Protein AF-A0A920M9Y5-F1 (afdb_monomer_lite)

Foldseek 3Di:
DPPDPDDPVVVVVVCLVVPPQKDWADDVCCVPPQWIWIAGNVRDIDTDHPVCVVVVD

Radius of gyration: 11.44 Å; chains: 1; bounding box: 27×20×24 Å

pLDDT: mean 75.71, std 7.57, range [57.41, 86.25]

Structure (mmCIF, N/CA/C/O backbone):
data_AF-A0A920M9Y5-F1
#
_entry.id   AF-A0A920M9Y5-F1
#
loop_
_atom_site.group_PDB
_atom_site.id
_atom_site.type_symbol
_atom_site.label_atom_id
_atom_site.label_alt_id
_atom_site.label_comp_id
_atom_site.label_asym_id
_atom_site.label_entity_id
_atom_site.label_seq_id
_atom_site.pdbx_PDB_ins_code
_atom_site.Cartn_x
_atom_site.Cartn_y
_atom_site.Cartn_z
_atom_site.occupancy
_atom_site.B_iso_or_equiv
_atom_site.auth_seq_id
_atom_site.auth_comp_id
_atom_site.auth_asym_id
_atom_site.auth_atom_id
_atom_site.pdbx_PDB_model_num
ATOM 1 N N . MET A 1 1 ? 6.058 -7.237 8.913 1.00 57.59 1 MET A N 1
ATOM 2 C CA . MET A 1 1 ? 5.456 -5.963 9.349 1.00 57.59 1 MET A CA 1
ATOM 3 C C . MET A 1 1 ? 6.605 -4.998 9.591 1.00 57.59 1 MET A C 1
ATOM 5 O O . MET A 1 1 ? 7.443 -5.293 10.432 1.00 57.59 1 MET A O 1
ATOM 9 N N . ASP A 1 2 ? 6.746 -3.967 8.757 1.00 58.88 2 ASP A N 1
ATOM 10 C CA . ASP A 1 2 ? 7.863 -3.013 8.836 1.00 58.88 2 ASP A CA 1
ATOM 11 C C . ASP A 1 2 ? 7.500 -1.857 9.782 1.00 58.88 2 ASP A C 1
ATOM 13 O O . ASP A 1 2 ? 6.851 -0.886 9.384 1.00 58.88 2 ASP A O 1
ATOM 17 N N . ASP A 1 3 ? 7.905 -2.001 11.044 1.00 62.97 3 ASP A N 1
ATOM 18 C CA . ASP A 1 3 ? 7.561 -1.117 12.169 1.00 62.97 3 ASP A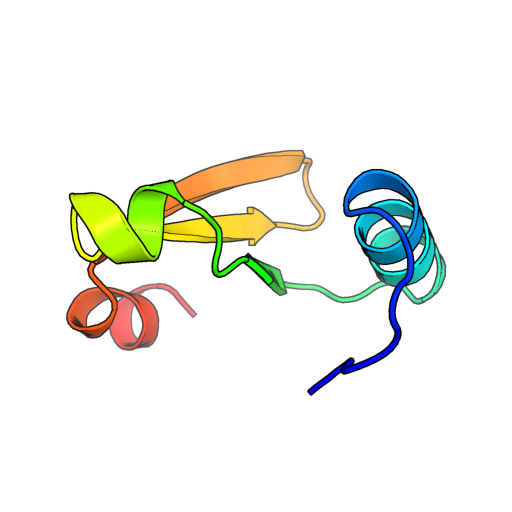 CA 1
ATOM 19 C C . ASP A 1 3 ? 8.586 0.017 12.391 1.00 62.97 3 ASP A C 1
ATOM 21 O O . ASP A 1 3 ? 8.638 0.647 13.442 1.00 62.97 3 ASP A O 1
ATOM 25 N N . ARG A 1 4 ? 9.460 0.275 11.407 1.00 69.44 4 ARG A N 1
ATOM 26 C CA . ARG A 1 4 ? 10.445 1.368 11.483 1.00 69.44 4 ARG A CA 1
ATOM 27 C C . ARG A 1 4 ? 9.736 2.728 11.430 1.00 69.44 4 ARG A C 1
ATOM 29 O O . ARG A 1 4 ? 8.844 2.903 10.602 1.00 69.44 4 ARG A O 1
ATOM 36 N N . ASP A 1 5 ? 10.163 3.712 12.223 1.00 62.22 5 ASP A N 1
ATOM 37 C CA . ASP A 1 5 ? 9.686 5.113 12.155 1.00 62.22 5 ASP A CA 1
ATOM 38 C C . ASP A 1 5 ? 10.307 5.865 10.956 1.00 62.22 5 ASP A C 1
ATOM 40 O O . ASP A 1 5 ? 10.914 6.927 11.064 1.00 62.22 5 ASP A O 1
ATOM 44 N N . ASP A 1 6 ? 10.244 5.236 9.784 1.00 64.38 6 ASP A N 1
ATOM 45 C CA . ASP A 1 6 ? 10.685 5.792 8.513 1.00 64.38 6 ASP A CA 1
ATOM 46 C C . ASP A 1 6 ? 9.465 6.323 7.752 1.00 64.38 6 ASP A C 1
ATOM 48 O O . ASP A 1 6 ? 8.422 5.667 7.670 1.00 64.38 6 ASP A O 1
ATOM 52 N N . GLY A 1 7 ? 9.595 7.512 7.159 1.00 70.50 7 GLY A N 1
ATOM 53 C CA . GLY A 1 7 ? 8.509 8.135 6.404 1.00 70.50 7 GLY A CA 1
ATOM 54 C C . GLY A 1 7 ? 7.981 7.232 5.281 1.00 70.50 7 GLY A C 1
ATOM 55 O O . GLY A 1 7 ? 8.746 6.530 4.617 1.00 70.50 7 GLY A O 1
ATOM 56 N N . PHE A 1 8 ? 6.671 7.301 5.028 1.00 70.56 8 PHE A N 1
ATOM 57 C CA . PHE A 1 8 ? 5.950 6.483 4.040 1.00 70.56 8 PHE A CA 1
ATOM 58 C C . PHE A 1 8 ? 6.681 6.341 2.693 1.00 70.56 8 PHE A C 1
ATOM 60 O O . PHE A 1 8 ? 6.860 5.237 2.183 1.00 70.56 8 PHE A O 1
ATOM 67 N N . GLY A 1 9 ? 7.184 7.453 2.147 1.00 69.69 9 GLY A N 1
ATOM 68 C CA . GLY A 1 9 ? 7.886 7.456 0.862 1.00 69.69 9 GLY A CA 1
ATOM 69 C C . GLY A 1 9 ? 9.198 6.662 0.853 1.00 69.69 9 GLY A C 1
ATOM 70 O O . GLY A 1 9 ? 9.575 6.139 -0.191 1.00 69.69 9 GLY A O 1
ATOM 71 N N . LYS A 1 10 ? 9.884 6.535 1.995 1.00 72.31 10 LYS A N 1
ATOM 72 C CA . LYS A 1 10 ? 11.108 5.731 2.113 1.00 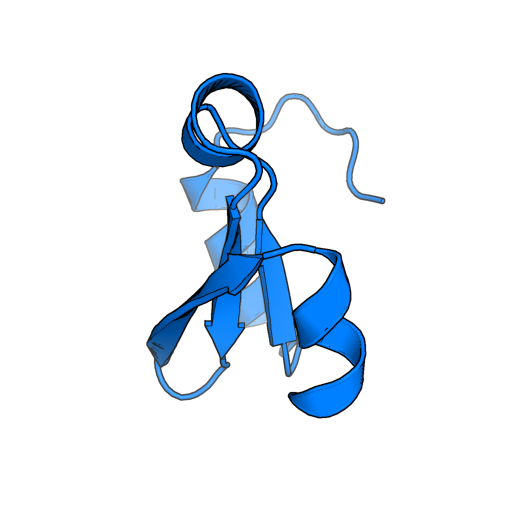72.31 10 LYS A CA 1
ATOM 73 C C . LYS A 1 10 ? 10.777 4.237 2.132 1.00 72.31 10 LYS A C 1
ATOM 75 O O . LYS A 1 10 ? 11.421 3.479 1.420 1.00 72.31 10 LYS A O 1
ATOM 80 N N . LYS A 1 11 ? 9.717 3.834 2.842 1.00 74.19 11 LYS A N 1
ATOM 81 C CA . LYS A 1 11 ? 9.244 2.437 2.886 1.00 74.19 11 LYS A CA 1
ATOM 82 C C . LYS A 1 11 ? 8.746 1.932 1.529 1.00 74.19 11 LYS A C 1
ATOM 84 O O . LYS A 1 11 ? 9.032 0.795 1.161 1.00 74.19 11 LYS A O 1
ATOM 89 N N . ILE A 1 12 ? 8.039 2.776 0.772 1.00 75.44 12 ILE A N 1
ATOM 90 C CA . ILE A 1 12 ? 7.593 2.440 -0.590 1.00 75.44 12 ILE A CA 1
ATOM 91 C C . ILE A 1 12 ? 8.786 2.284 -1.534 1.00 75.44 12 ILE A C 1
ATOM 93 O O . ILE A 1 12 ? 8.869 1.278 -2.226 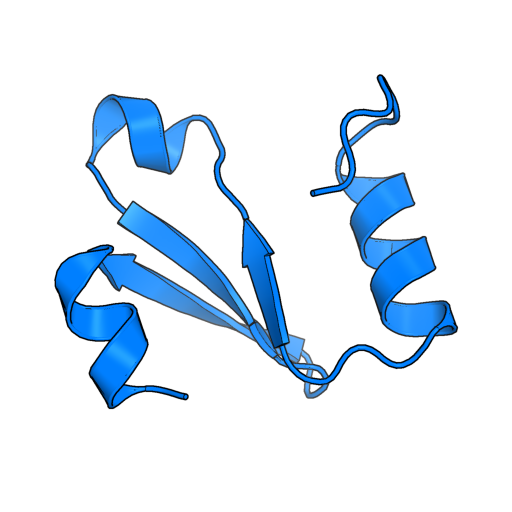1.00 75.44 12 ILE A O 1
ATOM 97 N N . LYS A 1 13 ? 9.743 3.221 -1.512 1.00 72.94 13 LYS A N 1
ATOM 98 C CA . LYS A 1 13 ? 10.952 3.127 -2.344 1.00 72.94 13 LYS A CA 1
ATOM 99 C C . LYS A 1 13 ? 11.803 1.907 -2.016 1.00 72.94 13 LYS A C 1
ATOM 101 O O . LYS A 1 13 ? 12.295 1.261 -2.934 1.00 72.94 13 LYS A O 1
ATOM 106 N N . ASP A 1 14 ? 11.954 1.584 -0.731 1.00 72.81 14 ASP A N 1
ATOM 107 C CA . ASP A 1 14 ? 12.603 0.343 -0.316 1.00 72.81 14 ASP A CA 1
ATOM 108 C C . ASP A 1 14 ? 11.830 -0.844 -0.899 1.00 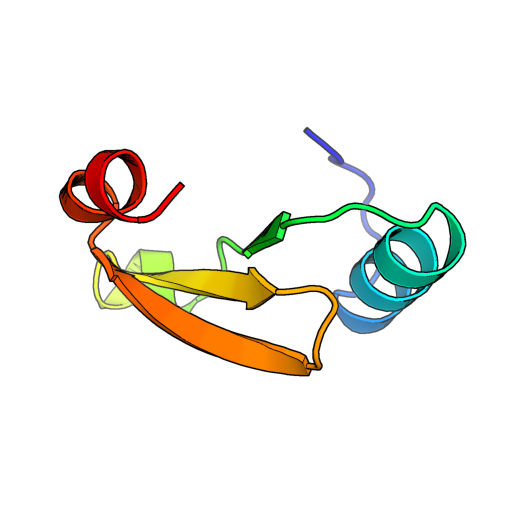72.81 14 ASP A C 1
ATOM 110 O O . ASP A 1 14 ? 12.423 -1.626 -1.625 1.00 72.81 14 ASP A O 1
ATOM 114 N N . SER A 1 15 ? 10.511 -0.931 -0.690 1.00 71.81 15 SER A N 1
ATOM 115 C CA . SER A 1 15 ? 9.659 -2.031 -1.187 1.00 71.81 15 SER A CA 1
ATOM 116 C C . SER A 1 15 ? 9.723 -2.215 -2.712 1.00 71.81 15 SER A C 1
ATOM 118 O O . SER A 1 15 ? 9.774 -3.347 -3.198 1.00 71.81 15 SER A O 1
ATOM 120 N N . GLU A 1 16 ? 9.788 -1.119 -3.469 1.00 72.94 16 GLU A N 1
ATOM 121 C CA . GLU A 1 16 ? 10.023 -1.127 -4.917 1.00 72.94 16 GLU A CA 1
ATOM 122 C C . GLU A 1 16 ? 11.426 -1.647 -5.270 1.00 72.94 16 GLU A C 1
ATOM 124 O O . GLU A 1 16 ? 11.567 -2.450 -6.194 1.00 72.94 16 GLU A O 1
ATOM 129 N N . LEU A 1 17 ? 12.457 -1.244 -4.515 1.00 77.31 17 LEU A N 1
ATOM 130 C CA . LEU A 1 17 ? 13.849 -1.659 -4.713 1.00 77.31 17 LEU A CA 1
ATOM 131 C C . LEU A 1 17 ? 14.072 -3.151 -4.411 1.00 77.31 17 LEU A C 1
ATOM 133 O O . LEU A 1 17 ? 14.774 -3.823 -5.164 1.00 77.31 17 LEU A O 1
ATOM 137 N N . ILE A 1 18 ? 13.458 -3.686 -3.347 1.00 78.06 18 ILE A N 1
ATOM 138 C CA . ILE A 1 18 ? 13.456 -5.133 -3.032 1.00 78.06 18 ILE A CA 1
ATOM 139 C C . ILE A 1 18 ? 12.515 -5.935 -3.946 1.00 78.06 18 ILE A C 1
ATOM 141 O O . ILE A 1 18 ? 12.573 -7.164 -3.948 1.00 78.06 18 ILE A O 1
ATOM 145 N N . GLY A 1 19 ? 11.688 -5.269 -4.760 1.00 71.69 19 GLY A N 1
ATOM 146 C CA . GLY A 1 19 ? 10.855 -5.910 -5.775 1.00 71.69 19 GLY A CA 1
ATOM 147 C C . GLY A 1 19 ? 9.608 -6.602 -5.226 1.00 71.69 19 GLY A C 1
ATOM 148 O O . GLY A 1 19 ? 9.180 -7.611 -5.789 1.00 71.69 19 GLY A O 1
ATOM 149 N N . VAL A 1 20 ? 9.021 -6.074 -4.149 1.00 79.88 20 VAL A N 1
ATOM 150 C CA . VAL A 1 20 ? 7.789 -6.612 -3.557 1.00 79.88 20 VAL A CA 1
ATOM 151 C C . VAL A 1 20 ? 6.645 -6.527 -4.586 1.00 79.88 20 VAL A C 1
ATOM 153 O O . VAL A 1 20 ? 6.418 -5.456 -5.151 1.00 79.88 20 VAL A O 1
ATOM 156 N N . PRO A 1 21 ? 5.923 -7.629 -4.872 1.00 79.19 21 PRO A N 1
ATOM 157 C CA . PRO A 1 21 ? 4.886 -7.642 -5.909 1.00 79.19 21 PRO A CA 1
ATOM 158 C C . PRO A 1 21 ? 3.653 -6.805 -5.535 1.00 79.19 21 PRO A C 1
ATOM 160 O O . PRO A 1 21 ? 3.069 -6.154 -6.403 1.00 79.19 21 PRO A O 1
ATOM 163 N N . VAL A 1 22 ? 3.290 -6.805 -4.249 1.00 83.06 22 VAL A N 1
ATOM 164 C CA . VAL A 1 22 ? 2.120 -6.118 -3.692 1.00 83.06 22 VAL A CA 1
ATOM 165 C C . VAL A 1 22 ? 2.500 -5.480 -2.359 1.00 83.06 22 VAL A C 1
ATOM 167 O O . VAL A 1 22 ? 2.993 -6.159 -1.461 1.00 83.06 22 VAL A O 1
ATOM 170 N N . SER A 1 23 ? 2.258 -4.179 -2.217 1.00 82.44 23 SER A N 1
ATOM 171 C CA . SER A 1 23 ? 2.442 -3.445 -0.964 1.00 82.44 23 SER A CA 1
ATOM 172 C C . SER A 1 23 ? 1.088 -3.003 -0.425 1.00 82.44 23 SER A C 1
ATOM 174 O O . SER A 1 23 ? 0.359 -2.288 -1.104 1.00 82.44 23 SER A O 1
ATOM 176 N N . ILE A 1 24 ? 0.756 -3.408 0.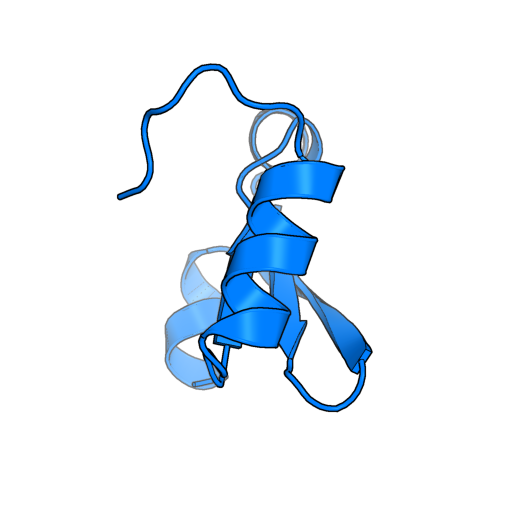800 1.00 82.81 24 ILE A N 1
ATOM 177 C CA . ILE A 1 24 ? -0.481 -3.001 1.478 1.00 82.81 24 ILE A CA 1
ATOM 178 C C . ILE A 1 24 ? -0.141 -1.913 2.493 1.00 82.81 24 ILE A C 1
ATOM 180 O O . ILE A 1 24 ? 0.731 -2.090 3.346 1.00 82.81 24 ILE A O 1
ATOM 184 N N . VAL A 1 25 ? -0.829 -0.782 2.395 1.00 83.94 25 VAL A N 1
ATOM 185 C CA . VAL A 1 25 ? -0.585 0.416 3.191 1.00 83.94 25 VAL A CA 1
ATOM 186 C C . VAL A 1 25 ? -1.780 0.695 4.095 1.00 83.94 25 VAL A C 1
ATOM 188 O O . VAL A 1 25 ? -2.901 0.926 3.638 1.00 83.94 25 VAL A O 1
ATOM 191 N N . PHE A 1 26 ? -1.501 0.749 5.396 1.00 81.75 26 PHE A N 1
ATOM 192 C CA . PHE A 1 26 ? -2.448 1.136 6.437 1.00 81.75 26 PHE A CA 1
ATOM 193 C C . PHE A 1 26 ? -2.131 2.569 6.880 1.00 81.75 26 PHE A C 1
ATOM 195 O O . PHE A 1 26 ? -1.214 2.801 7.666 1.00 81.75 26 PHE A O 1
ATOM 202 N N . GLY A 1 27 ? -2.842 3.544 6.310 1.00 79.31 27 GLY A N 1
ATOM 203 C CA . GLY A 1 27 ? -2.675 4.970 6.615 1.00 79.31 27 GLY A CA 1
ATOM 204 C C . GLY A 1 27 ? -3.878 5.568 7.348 1.00 79.31 27 GLY A C 1
ATOM 205 O O . GLY A 1 27 ? -4.754 4.853 7.823 1.00 79.31 27 GLY A O 1
ATOM 206 N N . LYS A 1 28 ? -3.980 6.903 7.369 1.00 77.62 28 LYS A N 1
ATOM 207 C CA . LYS A 1 28 ? -5.145 7.613 7.944 1.00 77.62 28 LYS A CA 1
ATOM 208 C C . LYS A 1 28 ? -6.474 7.184 7.315 1.00 77.62 28 LYS A C 1
ATOM 210 O O . LYS A 1 28 ? -7.475 7.067 8.004 1.00 77.62 28 LYS A O 1
ATOM 215 N N . ASN A 1 29 ? -6.458 6.864 6.020 1.00 72.88 29 ASN A N 1
ATOM 216 C CA . ASN A 1 29 ? -7.640 6.404 5.292 1.00 72.88 29 ASN A CA 1
ATOM 217 C C . ASN A 1 29 ? -8.181 5.056 5.813 1.00 72.88 29 ASN A C 1
ATOM 219 O O . ASN A 1 29 ? -9.381 4.795 5.737 1.00 72.88 29 ASN A O 1
ATOM 223 N N . PHE A 1 30 ? -7.313 4.228 6.402 1.00 80.50 30 PHE A N 1
ATOM 224 C CA . PHE A 1 30 ? -7.729 3.015 7.095 1.00 80.50 30 PHE A CA 1
ATOM 225 C C . PHE A 1 30 ? -8.412 3.347 8.424 1.00 80.50 30 PHE A C 1
ATOM 227 O O . PHE A 1 30 ? -9.488 2.830 8.699 1.00 80.50 30 PHE A O 1
ATOM 234 N N . THR A 1 31 ? -7.845 4.261 9.211 1.00 77.44 31 THR A N 1
ATOM 235 C CA . THR A 1 31 ? -8.447 4.704 10.478 1.00 77.44 31 THR A CA 1
ATOM 236 C C . THR A 1 31 ? -9.810 5.374 10.277 1.00 77.44 31 THR A C 1
ATOM 238 O O . THR A 1 31 ? -10.723 5.124 11.058 1.00 77.44 31 THR A O 1
ATOM 241 N N . ASP A 1 32 ? -9.957 6.187 9.228 1.00 79.25 32 ASP A N 1
ATOM 242 C CA . ASP A 1 32 ? -11.157 7.004 9.006 1.00 79.25 32 ASP A CA 1
ATOM 243 C C . ASP A 1 32 ? -12.253 6.273 8.210 1.00 79.25 32 ASP A C 1
ATOM 245 O O . ASP A 1 32 ? -13.441 6.467 8.465 1.00 79.25 32 ASP A O 1
ATOM 249 N N . HIS A 1 33 ? -11.878 5.423 7.244 1.00 79.69 33 HIS A N 1
ATOM 250 C CA . HIS A 1 33 ? -12.821 4.794 6.306 1.00 79.69 33 HIS A CA 1
ATOM 251 C C . HIS A 1 33 ? -12.725 3.264 6.251 1.00 79.69 33 HIS A C 1
ATOM 253 O O . HIS A 1 33 ? -13.416 2.648 5.440 1.00 79.69 33 HIS A O 1
AT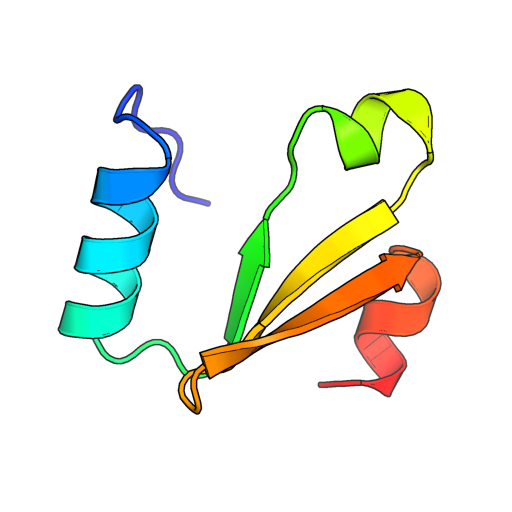OM 259 N N . ASN A 1 34 ? -11.878 2.642 7.078 1.00 82.00 34 ASN A N 1
ATOM 260 C CA . ASN A 1 34 ? -11.610 1.199 7.077 1.00 82.00 34 ASN A CA 1
ATOM 261 C C . ASN A 1 34 ? -11.168 0.651 5.703 1.00 82.00 34 ASN A C 1
ATOM 263 O O . ASN A 1 34 ? -11.444 -0.498 5.349 1.00 82.00 34 ASN A O 1
ATOM 267 N N . LYS A 1 35 ? -10.493 1.493 4.908 1.00 81.25 35 LYS A N 1
ATOM 268 C CA . LYS A 1 35 ? -9.961 1.151 3.583 1.00 81.25 35 LYS A CA 1
ATOM 269 C C . LYS A 1 35 ? -8.445 1.097 3.610 1.00 81.25 35 LYS A C 1
ATOM 271 O O . LYS A 1 35 ? -7.797 1.993 4.146 1.00 81.25 35 LYS A O 1
ATOM 276 N N . VAL A 1 36 ? -7.890 0.066 2.996 1.00 86.19 36 VAL A N 1
ATOM 277 C CA . VAL A 1 36 ? -6.449 -0.085 2.805 1.00 86.19 36 VAL A CA 1
ATOM 278 C C . VAL A 1 36 ? -6.073 0.326 1.392 1.00 86.19 36 VAL A C 1
ATOM 280 O O . VAL A 1 36 ? -6.876 0.202 0.466 1.00 86.19 36 VAL A O 1
ATOM 283 N N . GLU A 1 37 ? -4.850 0.816 1.223 1.00 84.69 37 GLU A N 1
ATOM 284 C CA . GLU A 1 37 ? -4.303 1.103 -0.100 1.00 84.69 37 GLU A CA 1
ATOM 285 C C . GLU A 1 37 ? -3.387 -0.043 -0.523 1.00 84.69 37 GLU A C 1
ATOM 287 O O . GLU A 1 37 ? -2.389 -0.338 0.131 1.00 84.69 37 GLU A O 1
ATOM 292 N N . ILE A 1 38 ? -3.739 -0.690 -1.626 1.00 86.25 38 ILE A N 1
ATOM 293 C CA . ILE A 1 38 ? -2.958 -1.733 -2.276 1.00 86.25 38 ILE A CA 1
ATOM 294 C C . ILE A 1 38 ? -2.181 -1.069 -3.406 1.00 86.25 38 ILE A C 1
ATOM 296 O O . ILE A 1 38 ? -2.766 -0.439 -4.286 1.00 86.25 38 ILE A O 1
ATOM 300 N N . ILE A 1 39 ? -0.862 -1.193 -3.370 1.00 84.88 39 ILE A N 1
ATOM 301 C CA . ILE A 1 39 ? 0.046 -0.671 -4.385 1.00 84.88 39 ILE A CA 1
ATOM 302 C C . ILE A 1 39 ? 0.693 -1.866 -5.069 1.00 84.88 39 ILE A C 1
ATOM 304 O O . ILE A 1 39 ? 1.457 -2.617 -4.456 1.00 84.88 39 ILE A O 1
ATOM 308 N N . PHE A 1 40 ? 0.381 -2.035 -6.345 1.00 83.25 40 PHE A N 1
ATOM 309 C CA . PHE A 1 40 ? 0.985 -3.049 -7.189 1.00 83.25 40 PHE A CA 1
ATOM 310 C C . PHE A 1 40 ? 2.304 -2.543 -7.763 1.00 83.25 40 PHE A C 1
ATOM 312 O O . PHE A 1 40 ? 2.500 -1.349 -8.001 1.00 83.25 40 PHE A O 1
ATOM 319 N N . ARG A 1 41 ? 3.216 -3.471 -8.055 1.00 79.31 41 ARG A N 1
ATOM 320 C CA . ARG A 1 41 ? 4.520 -3.148 -8.654 1.00 79.31 41 ARG A CA 1
ATOM 321 C C . ARG A 1 41 ? 4.425 -2.458 -10.023 1.00 79.31 41 ARG A C 1
ATOM 323 O O . ARG A 1 41 ? 5.350 -1.757 -10.419 1.00 79.31 41 ARG A O 1
ATOM 330 N N . ASN A 1 42 ? 3.325 -2.646 -10.749 1.00 80.88 42 ASN A N 1
ATOM 331 C CA . ASN A 1 42 ? 3.058 -1.956 -12.016 1.00 80.88 42 ASN A CA 1
ATOM 332 C C . ASN A 1 42 ? 2.694 -0.463 -11.828 1.00 80.88 42 ASN A C 1
ATOM 334 O O . ASN A 1 42 ? 2.497 0.238 -12.817 1.00 80.88 42 ASN A O 1
ATOM 338 N N . GLY A 1 43 ? 2.620 0.024 -10.583 1.00 76.75 43 GLY A N 1
ATOM 339 C CA . GLY A 1 43 ? 2.242 1.393 -10.240 1.00 76.75 43 GLY A CA 1
ATOM 340 C C . GLY A 1 43 ? 0.739 1.593 -10.033 1.00 76.75 43 GLY A C 1
ATOM 341 O O . GLY A 1 43 ? 0.328 2.700 -9.677 1.00 76.75 43 GLY A O 1
ATOM 342 N N . GLU A 1 44 ? -0.082 0.555 -10.222 1.00 82.50 44 GLU A N 1
ATOM 343 C CA . GLU A 1 44 ? -1.513 0.620 -9.938 1.00 82.50 44 GLU A CA 1
ATOM 344 C C . GLU A 1 44 ? -1.765 0.722 -8.437 1.00 82.50 44 GLU A C 1
ATOM 346 O O . GLU A 1 44 ? -1.113 0.073 -7.614 1.00 82.50 44 GLU A O 1
ATOM 351 N N . LYS A 1 45 ? -2.739 1.561 -8.086 1.00 84.62 45 LYS A N 1
ATOM 352 C CA . LYS A 1 45 ? -3.159 1.791 -6.708 1.00 84.62 45 LYS A CA 1
ATOM 353 C C . LYS A 1 45 ? -4.645 1.531 -6.596 1.00 84.62 45 LYS A C 1
ATOM 355 O O . LYS A 1 45 ? -5.434 2.159 -7.300 1.00 84.62 45 LYS A O 1
ATOM 360 N N . VAL A 1 46 ? -5.014 0.640 -5.690 1.00 83.88 46 VAL A N 1
ATOM 361 C CA . VAL A 1 46 ? -6.402 0.272 -5.429 1.00 83.88 46 VAL A CA 1
ATOM 362 C C . VAL A 1 46 ? -6.693 0.527 -3.961 1.00 83.88 46 VAL A C 1
ATOM 364 O O . VAL A 1 46 ? -5.967 0.062 -3.090 1.00 83.88 46 VAL A O 1
ATOM 367 N N . ALA A 1 47 ? -7.753 1.277 -3.679 1.00 83.62 47 ALA A N 1
ATOM 368 C CA . ALA A 1 47 ? -8.263 1.425 -2.325 1.00 83.62 47 ALA A CA 1
ATOM 369 C C . ALA A 1 47 ? -9.441 0.467 -2.148 1.00 83.62 47 ALA A C 1
ATOM 371 O O . ALA A 1 47 ? -10.465 0.630 -2.813 1.00 83.62 47 ALA A O 1
ATOM 372 N N . SER A 1 48 ? -9.306 -0.513 -1.263 1.00 82.19 48 SER A N 1
ATOM 373 C CA . SER A 1 48 ? -10.337 -1.527 -1.026 1.00 82.19 48 SER A CA 1
ATOM 374 C C . SER A 1 48 ? -10.503 -1.782 0.474 1.00 82.19 48 SER A C 1
ATOM 376 O O . SER A 1 48 ? -9.662 -1.386 1.288 1.00 82.19 48 SER A O 1
ATOM 378 N N . ALA A 1 49 ? -11.647 -2.339 0.865 1.00 81.25 49 ALA A N 1
ATOM 379 C CA . ALA A 1 49 ? -11.898 -2.705 2.252 1.00 81.25 49 ALA A CA 1
ATOM 380 C C . ALA A 1 49 ? -11.046 -3.921 2.629 1.00 81.25 49 ALA A C 1
ATOM 382 O O . ALA A 1 49 ? -10.795 -4.785 1.798 1.00 81.25 49 ALA A O 1
ATOM 383 N N . LEU A 1 50 ? -10.645 -4.025 3.897 1.00 75.56 50 LEU A N 1
ATOM 384 C CA . LEU A 1 50 ? -9.746 -5.090 4.367 1.00 75.56 50 LEU A CA 1
ATOM 385 C C . LEU A 1 50 ? -10.272 -6.509 4.059 1.00 75.56 50 LEU A C 1
ATOM 387 O O . LEU A 1 50 ? -9.486 -7.403 3.769 1.00 75.56 50 LEU A O 1
ATOM 391 N N . ASN A 1 51 ? -11.596 -6.680 4.044 1.00 74.50 51 ASN A N 1
ATOM 392 C CA . ASN A 1 51 ? -12.265 -7.952 3.756 1.00 74.50 51 ASN A CA 1
ATOM 393 C C . ASN A 1 51 ? -12.225 -8.359 2.272 1.00 74.50 51 ASN A C 1
ATOM 395 O O . ASN A 1 51 ? -12.401 -9.529 1.967 1.00 74.50 51 ASN A O 1
ATOM 399 N N . GLU A 1 52 ? -12.026 -7.411 1.357 1.00 73.81 52 GLU A N 1
ATOM 400 C CA . GLU A 1 52 ? -11.973 -7.658 -0.094 1.00 73.81 52 GLU A CA 1
ATOM 401 C C . GLU A 1 52 ? -10.534 -7.890 -0.581 1.00 73.81 52 GLU A C 1
ATOM 403 O O . GLU A 1 52 ? -10.311 -8.339 -1.701 1.00 73.81 52 GLU A O 1
ATOM 408 N N . VAL A 1 53 ? -9.536 -7.609 0.264 1.00 70.75 53 VAL A N 1
ATOM 409 C CA . VAL A 1 53 ? -8.115 -7.767 -0.072 1.00 70.75 53 VAL A CA 1
ATOM 410 C C . VAL A 1 53 ? -7.775 -9.225 -0.389 1.00 70.75 53 VAL A C 1
ATOM 412 O O . VAL A 1 53 ? -6.980 -9.471 -1.288 1.00 70.75 53 VAL A O 1
ATOM 415 N N . GLU A 1 54 ? -8.390 -10.190 0.301 1.00 67.62 54 GLU A N 1
ATOM 416 C CA . GLU A 1 54 ? -8.170 -11.624 0.049 1.00 67.62 54 GLU A CA 1
ATOM 417 C C . GLU A 1 54 ? -8.701 -12.091 -1.315 1.00 67.62 54 GLU A C 1
ATOM 419 O O . GLU A 1 54 ? -8.205 -13.081 -1.840 1.00 67.62 54 GLU A O 1
ATOM 424 N N . GLU A 1 55 ? -9.667 -11.387 -1.914 1.00 63.69 55 GLU A N 1
ATOM 425 C CA . GLU A 1 55 ? -10.178 -11.717 -3.254 1.00 63.69 55 GLU A CA 1
ATOM 426 C C . GLU A 1 55 ? -9.335 -11.100 -4.386 1.00 63.69 55 GLU A C 1
ATOM 428 O O . GLU A 1 55 ? -9.468 -11.497 -5.543 1.00 63.69 55 GLU A O 1
ATOM 433 N N . ILE A 1 56 ? -8.477 -10.123 -4.069 1.00 63.00 56 ILE A N 1
ATOM 434 C CA . ILE A 1 56 ? -7.699 -9.342 -5.046 1.00 63.00 56 ILE A CA 1
ATOM 435 C C . ILE A 1 56 ? -6.281 -9.910 -5.263 1.00 63.00 56 ILE A C 1
ATOM 437 O O . ILE A 1 56 ? -5.662 -9.606 -6.287 1.00 63.00 56 ILE A O 1
ATOM 441 N N . ILE A 1 57 ? -5.752 -10.700 -4.319 1.00 57.41 57 ILE A N 1
ATOM 442 C CA . ILE A 1 57 ? -4.350 -11.170 -4.294 1.00 57.41 57 ILE A CA 1
ATOM 443 C C . ILE A 1 57 ? -4.233 -12.638 -4.711 1.00 57.41 57 ILE A C 1
ATOM 445 O O . ILE A 1 57 ? -5.031 -13.464 -4.222 1.00 57.41 57 ILE A O 1
#

Secondary structure (DSSP, 8-state):
-------HHHHHHHHHHTT-SEEEE--HHHHHHSEEEEEETTS-EEEEETTTHHHH-

Sequence (57 aa):
MDDRDDGFGKKIKDSELIGVPVSIVFGKNFTDHNKVEIIFRNGEKVASALNEVEEII